Protein AF-A0A953T937-F1 (afdb_monomer)

Solvent-accessible surface area (backbone atoms only — not comparable to full-atom values): 5397 Å² total; per-residue (Å²): 135,84,82,78,78,82,71,55,71,68,59,54,51,52,51,52,52,52,53,54,49,53,54,50,53,53,53,51,51,52,52,53,51,52,53,50,51,52,51,52,50,52,48,52,51,51,51,54,50,48,54,52,48,56,36,69,71,35,79,91,43,55,70,44,80,47,78,55,95,96,44,76,46,75,46,61,60,67,74,60,75,49,78,77,88,79,82,127

Structure (mmCIF, N/CA/C/O backbone):
data_AF-A0A953T937-F1
#
_entry.id   AF-A0A953T937-F1
#
loop_
_atom_site.group_PDB
_atom_site.id
_atom_site.type_symbol
_atom_site.label_atom_id
_atom_site.label_alt_id
_atom_site.label_comp_id
_atom_site.label_asym_id
_atom_site.label_entity_id
_atom_site.label_seq_id
_atom_site.pdbx_PDB_ins_code
_atom_site.Cartn_x
_atom_site.Cartn_y
_atom_site.Cartn_z
_atom_site.occupancy
_atom_site.B_iso_or_equiv
_atom_site.auth_seq_id
_atom_site.auth_comp_id
_atom_site.auth_asym_id
_atom_site.auth_atom_id
_atom_site.pdbx_PDB_model_num
ATOM 1 N N . MET A 1 1 ? -40.451 20.670 36.065 1.00 36.09 1 MET A N 1
ATOM 2 C CA . MET A 1 1 ? -40.861 19.265 35.854 1.00 36.09 1 MET A CA 1
ATOM 3 C C . MET A 1 1 ? -39.584 18.439 35.754 1.00 36.09 1 MET A C 1
ATOM 5 O O . MET A 1 1 ? -38.944 18.449 34.714 1.00 36.09 1 MET A O 1
ATOM 9 N N . ASN A 1 2 ? -39.121 17.852 36.862 1.00 45.28 2 ASN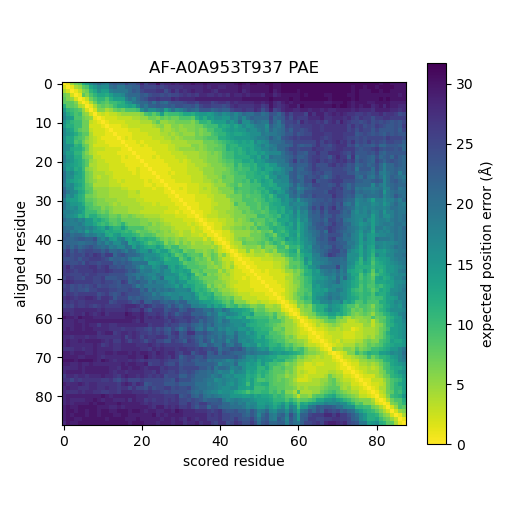 A N 1
ATOM 10 C CA . ASN A 1 2 ? -37.856 17.110 36.881 1.00 45.28 2 ASN A CA 1
ATOM 11 C C . ASN A 1 2 ? -38.125 15.662 36.473 1.00 45.28 2 ASN A C 1
ATOM 13 O O . ASN A 1 2 ? -38.613 14.870 37.279 1.00 45.28 2 ASN A O 1
ATOM 17 N N . ASN A 1 3 ? -37.816 15.322 35.220 1.00 51.66 3 ASN A N 1
ATOM 18 C CA . ASN A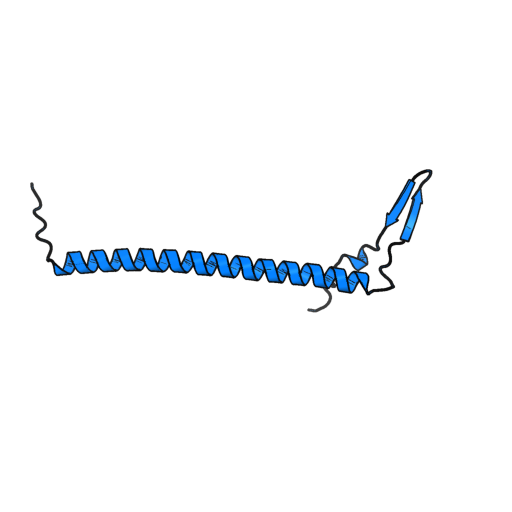 1 3 ? -37.862 13.943 34.742 1.00 51.66 3 ASN A CA 1
ATOM 19 C C . ASN A 1 3 ? -36.735 13.142 35.401 1.00 51.66 3 ASN A C 1
ATOM 21 O O . ASN A 1 3 ? -35.608 13.075 34.914 1.00 51.66 3 ASN A O 1
ATOM 25 N N . LYS A 1 4 ? -37.047 12.526 36.541 1.00 47.22 4 LYS A N 1
ATOM 26 C CA . LYS A 1 4 ? -36.188 11.540 37.191 1.00 47.22 4 LYS A CA 1
ATOM 27 C C . LYS A 1 4 ? -36.249 10.246 36.376 1.00 47.22 4 LYS A C 1
ATOM 29 O O . LYS A 1 4 ? -37.046 9.356 36.663 1.00 47.22 4 LYS A O 1
ATOM 34 N N . LEU A 1 5 ? -35.420 10.157 35.337 1.00 62.94 5 LEU A N 1
ATOM 35 C CA . LEU A 1 5 ? -35.207 8.933 34.565 1.00 62.94 5 LEU A CA 1
ATOM 36 C C . LEU A 1 5 ? -34.544 7.891 35.470 1.00 62.94 5 LEU A C 1
ATOM 38 O O . LEU A 1 5 ? -33.328 7.858 35.645 1.00 62.94 5 LEU A O 1
ATOM 42 N N . ARG A 1 6 ? -35.360 7.036 36.087 1.00 62.75 6 ARG A N 1
ATOM 43 C CA . ARG A 1 6 ? -34.890 5.857 36.814 1.00 62.75 6 ARG A CA 1
ATOM 44 C C . ARG A 1 6 ? -34.467 4.808 35.783 1.00 62.75 6 ARG A C 1
ATOM 46 O O . ARG A 1 6 ? -35.219 3.888 35.484 1.00 62.75 6 ARG A O 1
ATOM 53 N N . MET A 1 7 ? -33.286 4.982 35.192 1.00 62.59 7 MET A N 1
ATOM 54 C CA . MET A 1 7 ? -32.732 3.985 34.280 1.00 62.59 7 MET A CA 1
ATOM 55 C C . MET A 1 7 ? -32.365 2.714 35.047 1.00 62.59 7 MET A C 1
ATOM 57 O O . MET A 1 7 ? -31.697 2.758 36.082 1.00 62.59 7 MET A O 1
ATOM 61 N N . SER A 1 8 ? -32.811 1.571 34.525 1.00 77.50 8 SER A N 1
ATOM 62 C CA . SER A 1 8 ? -32.350 0.259 34.973 1.00 77.50 8 SER A CA 1
ATOM 63 C C . SER A 1 8 ? -30.836 0.168 34.779 1.00 77.50 8 SER A C 1
ATOM 65 O O . SER A 1 8 ? -30.328 0.542 33.720 1.00 77.50 8 SER A O 1
ATOM 67 N N . LYS A 1 9 ? -30.114 -0.351 35.781 1.00 79.12 9 LYS A N 1
ATOM 68 C CA . LYS A 1 9 ? -28.653 -0.548 35.723 1.00 79.12 9 LYS A CA 1
ATOM 69 C C . LYS A 1 9 ? -28.242 -1.331 34.468 1.00 79.12 9 LYS A C 1
ATOM 71 O O . LYS A 1 9 ? -27.219 -1.030 33.867 1.00 79.12 9 LYS A O 1
ATOM 76 N N . THR A 1 10 ? -29.090 -2.258 34.025 1.00 82.81 10 THR A N 1
ATOM 77 C CA . THR A 1 10 ? -28.906 -3.055 32.807 1.00 82.81 10 THR A CA 1
ATOM 78 C C . THR A 1 10 ? -28.906 -2.199 31.538 1.00 82.81 10 THR A C 1
ATOM 80 O O . THR A 1 10 ? -28.064 -2.398 30.670 1.00 82.81 10 THR A O 1
ATOM 83 N N . ASN A 1 11 ? -29.776 -1.190 31.444 1.00 82.31 11 ASN A N 1
ATOM 84 C CA . ASN A 1 11 ? -29.871 -0.327 30.259 1.00 82.31 11 ASN A CA 1
ATOM 85 C C . ASN A 1 11 ? -28.665 0.615 30.142 1.00 82.31 11 ASN A C 1
ATOM 87 O O . ASN A 1 11 ? -28.223 0.918 29.038 1.00 82.31 11 ASN A O 1
ATOM 91 N N . ILE A 1 12 ? -28.099 1.031 31.279 1.00 88.06 12 ILE A N 1
ATOM 92 C CA . ILE A 1 12 ? -26.861 1.822 31.314 1.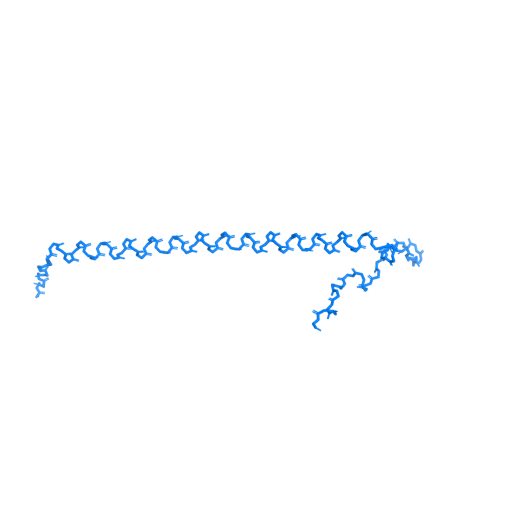00 88.06 12 ILE A CA 1
ATOM 93 C C . ILE A 1 12 ? -25.681 0.976 30.824 1.00 88.06 12 ILE A C 1
ATOM 95 O O . ILE A 1 12 ? -24.893 1.446 30.008 1.00 88.06 12 ILE A O 1
ATOM 99 N N . ILE A 1 13 ? -25.587 -0.282 31.271 1.00 90.19 13 ILE A N 1
ATOM 100 C CA . ILE A 1 13 ? -24.530 -1.214 30.847 1.00 90.19 13 ILE A CA 1
ATOM 101 C C . ILE A 1 13 ? -24.629 -1.512 29.346 1.00 90.19 13 ILE A C 1
ATOM 103 O O . ILE A 1 13 ? -23.615 -1.472 28.654 1.00 90.19 13 ILE A O 1
ATOM 107 N N . ILE A 1 14 ? -25.837 -1.754 28.828 1.00 91.00 14 ILE A N 1
ATOM 108 C CA . ILE A 1 14 ? -26.065 -1.979 27.392 1.00 91.00 14 ILE A CA 1
ATOM 109 C C . ILE A 1 14 ? -25.657 -0.743 26.581 1.00 91.00 14 ILE A C 1
ATOM 111 O O . ILE A 1 14 ? -24.966 -0.875 25.572 1.00 91.00 14 ILE A O 1
ATOM 115 N N . GLY A 1 15 ? -26.019 0.458 27.044 1.00 92.06 15 GLY A N 1
ATOM 116 C CA . GLY A 1 15 ? -25.598 1.708 26.409 1.00 92.06 15 GLY A CA 1
ATOM 117 C C . GLY A 1 15 ? -24.074 1.838 26.352 1.00 92.06 15 GLY A C 1
ATOM 118 O O . GLY A 1 15 ? -23.512 2.087 25.286 1.00 92.06 15 GLY A O 1
ATOM 119 N N . LEU A 1 16 ? -23.391 1.571 27.466 1.00 92.25 16 LEU A N 1
ATOM 120 C CA . LEU A 1 16 ? -21.928 1.590 27.546 1.00 92.25 16 LEU A CA 1
ATOM 121 C C . LEU A 1 16 ? -21.275 0.570 26.602 1.00 92.25 16 LEU A C 1
ATOM 123 O O . LEU A 1 16 ? -20.335 0.917 25.888 1.00 92.25 16 LEU A O 1
ATOM 127 N N . LEU A 1 17 ? -21.805 -0.654 26.543 1.00 93.50 17 LEU A N 1
ATOM 128 C CA . LEU A 1 17 ? -21.330 -1.695 25.628 1.00 93.50 17 LEU A CA 1
ATOM 129 C C . LEU A 1 17 ? -21.521 -1.301 24.161 1.00 93.50 17 LEU A C 1
ATOM 131 O O . LEU A 1 17 ? -20.616 -1.507 23.358 1.00 93.50 17 LEU A O 1
ATOM 135 N N . SER A 1 18 ? -22.661 -0.701 23.812 1.00 92.81 18 SER A N 1
ATOM 136 C CA . SER A 1 18 ? -22.923 -0.262 22.437 1.00 92.81 18 SER A CA 1
ATOM 137 C C . SER A 1 18 ? -21.970 0.847 21.982 1.00 92.81 18 SER A C 1
ATOM 139 O O . SER A 1 18 ? -21.439 0.785 20.876 1.00 92.81 18 SER A O 1
ATOM 141 N N . ILE A 1 19 ? -21.669 1.816 22.852 1.00 94.69 19 ILE A N 1
ATOM 142 C CA . ILE A 1 19 ? -20.693 2.875 22.562 1.00 94.69 19 ILE A CA 1
ATOM 143 C C . ILE A 1 19 ? -19.298 2.272 22.375 1.00 94.69 19 ILE A C 1
ATOM 145 O O . ILE A 1 19 ? -18.593 2.612 21.426 1.00 94.69 19 ILE A O 1
ATOM 149 N N . LEU A 1 20 ? -18.912 1.338 23.246 1.00 94.62 20 LEU A N 1
ATOM 150 C CA . LEU A 1 20 ? -17.606 0.688 23.182 1.00 94.62 20 LEU A CA 1
ATOM 151 C C . LEU A 1 20 ? -17.448 -0.156 21.907 1.00 94.62 20 LEU A C 1
ATOM 153 O O . LEU A 1 20 ? -16.379 -0.153 21.298 1.00 94.62 20 LEU A O 1
ATOM 157 N N . LEU A 1 21 ? -18.529 -0.799 21.457 1.00 95.06 21 LEU A N 1
ATOM 158 C CA . LEU A 1 21 ? -18.591 -1.517 20.183 1.00 95.06 21 LEU A CA 1
ATOM 159 C C . LEU A 1 21 ? -18.395 -0.580 18.978 1.00 95.06 21 LEU A C 1
ATOM 161 O O . LEU A 1 21 ? -17.663 -0.902 18.047 1.00 95.06 21 LEU A O 1
ATOM 165 N N . ILE A 1 22 ? -19.024 0.596 18.983 1.00 95.94 22 ILE A N 1
ATOM 166 C CA . ILE A 1 22 ? -18.887 1.563 17.881 1.00 95.94 22 ILE A CA 1
ATOM 167 C C . ILE A 1 22 ? -17.446 2.084 17.796 1.00 95.94 22 ILE A C 1
ATOM 169 O O . ILE A 1 22 ? -16.879 2.186 16.703 1.00 95.94 22 ILE A O 1
ATOM 173 N N . ILE A 1 23 ? -16.829 2.373 18.945 1.00 95.69 23 ILE A N 1
ATOM 174 C CA . ILE A 1 23 ? -15.442 2.848 19.017 1.00 95.69 23 ILE A CA 1
ATOM 175 C C . ILE A 1 23 ? -14.479 1.776 18.494 1.00 95.69 23 ILE A C 1
ATOM 177 O O . ILE A 1 23 ? -13.593 2.089 17.695 1.00 95.69 23 ILE A O 1
ATOM 181 N N . SER A 1 24 ? -14.663 0.514 18.890 1.00 93.94 24 SER A N 1
ATOM 182 C CA . SER A 1 24 ? -13.793 -0.576 18.443 1.00 93.94 24 SER A CA 1
ATOM 183 C C . SER A 1 24 ? -13.908 -0.827 16.937 1.00 93.94 24 SER A C 1
ATOM 185 O O . SER A 1 24 ? -12.884 -0.919 16.259 1.00 93.94 24 SER A O 1
ATOM 187 N N . LEU A 1 25 ? -15.125 -0.840 16.386 1.00 94.69 25 LEU A N 1
ATOM 188 C CA . LEU A 1 25 ? -15.354 -0.993 14.944 1.00 94.69 25 LEU A CA 1
ATOM 189 C C . LEU A 1 25 ? -14.727 0.146 14.134 1.00 94.69 25 LEU A C 1
ATOM 191 O O . LEU A 1 25 ? -14.102 -0.094 13.097 1.00 94.69 25 LEU A O 1
ATOM 195 N N . SER A 1 26 ? -14.846 1.379 14.626 1.00 94.06 26 SER A N 1
ATOM 196 C CA . SER A 1 26 ? -14.238 2.555 13.994 1.00 94.06 26 SER A CA 1
ATOM 197 C C . SER A 1 26 ? -12.714 2.435 13.953 1.00 94.06 26 SER A C 1
ATOM 199 O O . SER A 1 26 ? -12.091 2.660 12.915 1.00 94.06 26 SER A O 1
ATOM 201 N N . PHE A 1 27 ? -12.104 2.014 15.062 1.00 94.75 27 PHE A N 1
ATOM 202 C CA . PHE A 1 27 ? -10.658 1.837 15.158 1.00 94.75 27 PHE A CA 1
ATOM 203 C C . PHE A 1 27 ? -10.139 0.733 14.225 1.00 94.75 27 PHE A C 1
ATOM 205 O O . PHE A 1 27 ? -9.175 0.946 13.486 1.00 94.75 27 PHE A O 1
ATOM 212 N N . ILE A 1 28 ? -10.820 -0.417 14.198 1.00 93.25 28 ILE A N 1
ATOM 213 C CA . ILE A 1 28 ? -10.494 -1.534 13.299 1.00 93.25 28 ILE A CA 1
ATOM 214 C C . ILE A 1 28 ? -10.585 -1.089 11.834 1.00 93.25 28 ILE A C 1
ATOM 216 O O . ILE A 1 28 ? -9.677 -1.363 11.050 1.00 93.25 28 ILE A O 1
ATOM 220 N N . SER A 1 29 ? -11.628 -0.336 11.477 1.00 91.06 29 SER A N 1
ATOM 221 C CA . SER A 1 29 ? -11.823 0.167 10.112 1.00 91.06 29 SER A CA 1
ATOM 222 C C . SER A 1 29 ? -10.667 1.062 9.656 1.00 91.06 29 SER A C 1
ATOM 224 O O . SER A 1 29 ? -10.179 0.921 8.536 1.00 91.06 29 SER A O 1
ATOM 226 N N . VAL A 1 30 ? -10.165 1.939 10.533 1.00 91.56 30 VAL A N 1
ATOM 227 C CA . VAL A 1 30 ? -9.009 2.802 10.228 1.00 91.56 30 VAL A CA 1
ATOM 228 C C . VAL A 1 30 ? -7.734 1.986 10.008 1.00 91.56 30 VAL A C 1
ATOM 230 O O . VAL A 1 30 ? -6.959 2.302 9.102 1.00 91.56 30 VAL A O 1
ATOM 233 N N . ILE A 1 31 ? -7.503 0.940 10.805 1.00 90.94 31 ILE A N 1
ATOM 234 C CA . ILE A 1 31 ? -6.332 0.065 10.648 1.00 90.94 31 ILE A CA 1
ATOM 235 C C . ILE A 1 31 ? -6.392 -0.682 9.315 1.00 90.94 31 ILE A C 1
ATOM 237 O O . ILE A 1 31 ? -5.419 -0.661 8.558 1.00 90.94 31 ILE A O 1
ATOM 241 N N . ILE A 1 32 ? -7.538 -1.291 9.001 1.00 89.62 32 ILE A N 1
ATOM 242 C CA . ILE A 1 32 ? -7.738 -2.016 7.741 1.00 89.62 32 ILE A CA 1
ATOM 243 C C . ILE A 1 32 ? -7.549 -1.069 6.554 1.00 89.62 32 ILE A C 1
ATOM 245 O O . ILE A 1 32 ? -6.829 -1.405 5.612 1.00 89.62 32 ILE A O 1
ATOM 249 N N . TRP A 1 33 ? -8.120 0.136 6.617 1.00 86.69 33 TRP A N 1
ATOM 250 C CA . TRP A 1 33 ? -7.972 1.143 5.568 1.00 86.69 33 TRP A CA 1
ATOM 251 C C . TRP A 1 33 ? -6.510 1.541 5.339 1.00 86.69 33 TRP A C 1
ATOM 253 O O . TRP A 1 33 ? -6.045 1.571 4.200 1.00 86.69 33 TRP A O 1
ATOM 263 N N . ARG A 1 34 ? -5.751 1.807 6.410 1.00 83.62 34 ARG A N 1
ATOM 264 C CA . ARG A 1 34 ? -4.325 2.165 6.309 1.00 83.62 34 ARG A CA 1
ATOM 265 C C . ARG A 1 34 ? -3.485 1.030 5.730 1.00 83.62 34 ARG A C 1
ATOM 267 O O . ARG A 1 34 ? -2.669 1.284 4.849 1.00 83.62 34 ARG A O 1
ATOM 274 N N . ASN A 1 35 ? -3.708 -0.204 6.176 1.00 79.12 35 ASN A N 1
ATOM 275 C CA . ASN A 1 35 ? -2.977 -1.365 5.667 1.00 79.12 35 ASN A CA 1
ATOM 276 C C . ASN A 1 35 ? -3.300 -1.633 4.196 1.00 79.12 35 ASN A C 1
ATOM 278 O O . ASN A 1 35 ? -2.391 -1.874 3.409 1.00 79.12 35 ASN A O 1
ATOM 282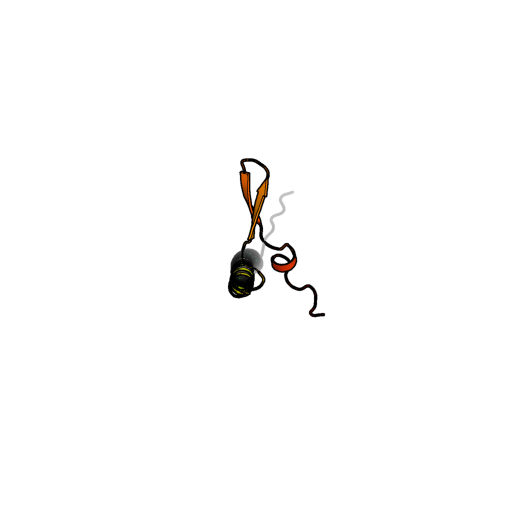 N N . THR A 1 36 ? -4.570 -1.507 3.812 1.00 80.44 36 THR A N 1
ATOM 283 C CA . THR A 1 36 ? -5.005 -1.664 2.419 1.00 80.44 36 THR A CA 1
ATOM 284 C C . THR A 1 36 ? -4.390 -0.586 1.536 1.00 80.44 36 THR A C 1
ATOM 286 O O . THR A 1 36 ? -3.828 -0.899 0.492 1.00 80.44 36 THR A O 1
ATOM 289 N N . LYS A 1 37 ? -4.409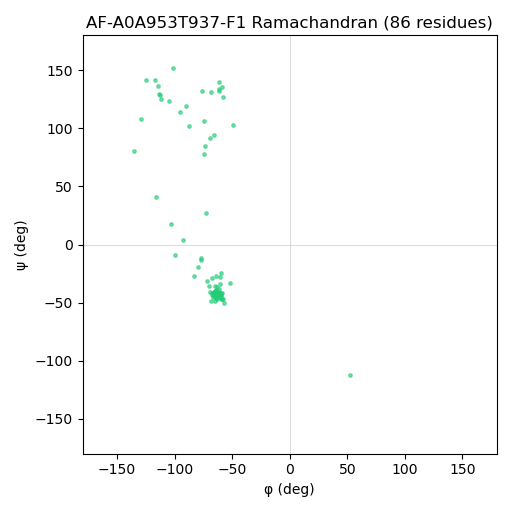 0.679 1.975 1.00 76.44 37 LYS A N 1
ATOM 290 C CA . LYS A 1 37 ? -3.760 1.779 1.253 1.00 76.44 37 LYS A CA 1
ATOM 291 C C . LYS A 1 37 ? -2.266 1.514 1.063 1.00 76.44 37 LYS A C 1
ATOM 293 O O . LYS A 1 37 ? -1.767 1.670 -0.044 1.00 76.44 37 LYS A O 1
ATOM 298 N N . ASN A 1 38 ? -1.562 1.103 2.115 1.00 72.75 38 ASN A N 1
ATOM 299 C CA . ASN A 1 38 ? -0.128 0.823 2.034 1.00 72.75 38 ASN A CA 1
ATOM 300 C C . ASN A 1 38 ? 0.172 -0.357 1.102 1.00 72.75 38 ASN A C 1
ATOM 302 O O . ASN A 1 38 ? 1.117 -0.278 0.329 1.00 72.75 38 ASN A O 1
ATOM 306 N N . PHE A 1 39 ? -0.655 -1.404 1.135 1.00 73.69 39 PHE A N 1
ATOM 307 C CA . PHE A 1 39 ? -0.532 -2.569 0.262 1.00 73.69 39 PHE A CA 1
ATOM 308 C C . PHE A 1 39 ? -0.803 -2.235 -1.213 1.00 73.69 39 PHE A C 1
ATOM 310 O O . PHE A 1 39 ? -0.071 -2.670 -2.098 1.00 73.69 39 PHE A O 1
ATOM 317 N N . LEU A 1 40 ? -1.826 -1.423 -1.493 1.00 68.88 40 LEU A N 1
ATOM 318 C CA . LEU A 1 40 ? -2.116 -0.950 -2.850 1.00 68.88 40 LEU A CA 1
ATOM 319 C C . LEU A 1 40 ? -0.998 -0.045 -3.375 1.00 68.88 40 LEU A C 1
ATOM 321 O O . LEU A 1 40 ? -0.573 -0.192 -4.516 1.00 68.88 40 LEU A O 1
ATOM 325 N N . ILE A 1 41 ? -0.480 0.850 -2.531 1.00 69.19 41 ILE A N 1
ATOM 326 C CA . ILE A 1 41 ? 0.649 1.712 -2.885 1.00 69.19 41 ILE A CA 1
ATOM 327 C C . ILE A 1 41 ? 1.899 0.872 -3.159 1.00 69.19 41 ILE A C 1
ATOM 329 O O . ILE A 1 41 ? 2.538 1.077 -4.185 1.00 69.19 41 ILE A O 1
ATOM 333 N N . SER A 1 42 ? 2.241 -0.095 -2.301 1.00 68.69 42 SER A N 1
ATOM 334 C CA . SER A 1 42 ? 3.421 -0.940 -2.518 1.00 68.69 42 SER A CA 1
ATOM 335 C C . SER A 1 42 ? 3.313 -1.780 -3.789 1.00 68.69 42 SER A C 1
ATOM 337 O O . SER A 1 42 ? 4.310 -1.945 -4.482 1.00 68.69 42 SER A O 1
ATOM 339 N N . GLN A 1 43 ? 2.116 -2.271 -4.124 1.00 67.69 43 GLN A N 1
ATOM 340 C CA . GLN A 1 43 ? 1.888 -2.968 -5.392 1.00 67.69 43 GLN A CA 1
ATOM 341 C C . GLN A 1 43 ? 2.007 -2.034 -6.600 1.00 67.69 43 GLN A C 1
ATOM 343 O O . GLN A 1 43 ? 2.637 -2.405 -7.583 1.00 67.69 43 GLN A O 1
ATOM 348 N N . GLY A 1 44 ? 1.476 -0.811 -6.514 1.00 65.06 44 GLY A N 1
ATOM 349 C CA . GLY A 1 44 ? 1.638 0.190 -7.571 1.00 65.06 44 GLY A CA 1
ATOM 350 C C . GLY A 1 44 ? 3.103 0.570 -7.800 1.00 65.06 44 GLY A C 1
ATOM 351 O O . GLY A 1 44 ? 3.542 0.657 -8.942 1.00 65.06 44 GLY A O 1
ATOM 352 N N . TYR A 1 45 ? 3.888 0.723 -6.729 1.00 66.25 45 TYR A N 1
ATOM 353 C CA . TYR A 1 45 ? 5.334 0.936 -6.841 1.00 66.25 45 TYR A CA 1
ATOM 354 C C . TYR A 1 45 ? 6.053 -0.272 -7.444 1.00 66.25 45 TYR A C 1
ATOM 356 O O . TYR A 1 45 ? 6.918 -0.084 -8.292 1.00 66.25 45 TYR A O 1
ATOM 364 N N . ALA A 1 46 ? 5.696 -1.495 -7.047 1.00 68.62 46 ALA A N 1
ATOM 365 C CA . ALA A 1 46 ? 6.283 -2.704 -7.622 1.00 68.62 46 ALA A CA 1
ATOM 366 C C . ALA A 1 46 ? 5.989 -2.820 -9.127 1.00 68.62 46 ALA A C 1
ATOM 368 O O . ALA A 1 46 ? 6.891 -3.129 -9.896 1.00 68.62 46 ALA A O 1
ATOM 369 N N . MET A 1 47 ? 4.764 -2.500 -9.549 1.00 72.31 47 MET A N 1
ATOM 370 C CA . MET A 1 47 ? 4.365 -2.489 -10.958 1.00 72.31 47 MET A CA 1
ATOM 371 C C . MET A 1 47 ? 5.094 -1.398 -11.750 1.00 72.31 47 MET A C 1
ATOM 373 O O . MET A 1 47 ? 5.636 -1.673 -12.811 1.00 72.31 47 MET A O 1
ATOM 377 N N . ALA A 1 48 ? 5.187 -0.179 -11.212 1.00 70.62 48 ALA A N 1
ATOM 378 C CA . ALA A 1 48 ? 5.933 0.899 -11.858 1.00 70.62 48 ALA A CA 1
ATOM 379 C C . ALA A 1 48 ? 7.425 0.560 -12.009 1.00 70.62 48 ALA A C 1
ATOM 381 O O . ALA A 1 48 ? 8.026 0.873 -13.031 1.00 70.62 48 ALA A O 1
ATOM 382 N N . VAL A 1 49 ? 8.021 -0.094 -11.008 1.00 72.81 49 VAL A N 1
ATOM 383 C CA . VAL A 1 49 ? 9.412 -0.559 -11.078 1.00 72.81 49 VAL A CA 1
ATOM 384 C C . VAL A 1 49 ? 9.564 -1.706 -12.081 1.00 72.81 49 VAL A C 1
ATOM 386 O O . VAL A 1 49 ? 10.528 -1.680 -12.835 1.00 72.81 49 VAL A O 1
ATOM 389 N N . SER A 1 50 ? 8.623 -2.656 -12.139 1.00 74.38 50 SER A N 1
ATOM 390 C CA . SER A 1 50 ? 8.621 -3.728 -13.150 1.00 74.38 50 SER A CA 1
ATOM 391 C C . SER A 1 50 ? 8.614 -3.150 -14.559 1.00 74.38 50 SER A C 1
ATOM 393 O O . SER A 1 50 ? 9.514 -3.446 -15.329 1.00 74.38 50 SER A O 1
ATOM 395 N N . ASN A 1 51 ? 7.702 -2.219 -14.849 1.00 70.12 51 ASN A N 1
ATOM 396 C CA . ASN A 1 51 ? 7.603 -1.606 -16.174 1.00 70.12 51 ASN A CA 1
ATOM 397 C C . ASN A 1 51 ? 8.888 -0.857 -16.570 1.00 70.12 51 ASN A C 1
ATOM 399 O O . ASN A 1 51 ? 9.253 -0.830 -17.740 1.00 70.12 51 ASN A O 1
ATOM 403 N N . LEU A 1 52 ? 9.587 -0.244 -15.605 1.00 67.50 52 LEU A N 1
ATOM 404 C CA . LEU A 1 52 ? 10.882 0.396 -15.858 1.00 67.50 52 LEU A CA 1
ATOM 405 C C . LEU A 1 52 ? 11.996 -0.620 -16.134 1.00 67.50 52 LEU A C 1
ATOM 407 O O . LEU A 1 52 ? 12.887 -0.322 -16.924 1.00 67.50 52 LEU A O 1
ATOM 411 N N . ILE A 1 53 ? 11.971 -1.780 -15.474 1.00 72.50 53 ILE A N 1
ATOM 412 C CA . ILE A 1 53 ? 12.918 -2.873 -15.727 1.00 72.50 53 ILE A CA 1
ATOM 413 C C . ILE A 1 53 ? 12.653 -3.468 -17.110 1.00 72.50 53 ILE A C 1
ATOM 415 O O . ILE A 1 53 ? 13.584 -3.546 -17.903 1.00 72.50 53 ILE A O 1
ATOM 419 N N . ASP A 1 54 ? 11.398 -3.780 -17.433 1.00 73.31 54 ASP A N 1
ATOM 420 C CA . ASP A 1 54 ? 11.001 -4.338 -18.730 1.00 73.31 54 ASP A CA 1
ATOM 421 C C . ASP A 1 54 ? 11.381 -3.384 -19.881 1.00 73.31 54 ASP A C 1
ATOM 423 O O . ASP A 1 54 ? 11.947 -3.800 -20.892 1.00 73.31 54 ASP A O 1
ATOM 427 N N . ALA A 1 55 ? 11.172 -2.075 -19.698 1.00 65.69 55 ALA A N 1
ATOM 428 C CA . ALA A 1 55 ? 11.604 -1.058 -20.657 1.00 65.69 55 ALA A CA 1
ATOM 429 C C . ALA A 1 55 ? 13.137 -0.917 -20.756 1.00 65.69 55 ALA A C 1
ATOM 431 O O . ALA A 1 55 ? 13.643 -0.530 -21.807 1.00 65.69 55 ALA A O 1
ATOM 432 N N . ALA A 1 56 ? 13.880 -1.205 -19.682 1.00 65.56 56 ALA A N 1
ATOM 433 C CA . ALA A 1 56 ? 15.342 -1.141 -19.665 1.00 65.56 56 ALA A CA 1
ATOM 434 C C . ALA A 1 56 ? 16.012 -2.404 -20.232 1.00 65.56 56 ALA A C 1
ATOM 436 O O . ALA A 1 56 ? 17.134 -2.317 -20.732 1.00 65.56 56 ALA A O 1
ATOM 437 N N . GLU A 1 57 ? 15.352 -3.561 -20.147 1.00 70.38 57 GLU A N 1
ATOM 438 C CA . GLU A 1 57 ? 15.797 -4.817 -20.767 1.00 70.38 57 GLU A CA 1
ATOM 439 C C . GLU A 1 57 ? 15.474 -4.875 -22.266 1.00 70.38 57 GLU A C 1
ATOM 441 O O . GLU A 1 57 ? 16.098 -5.639 -23.002 1.00 70.38 57 GLU A O 1
ATOM 446 N N . ASN A 1 58 ? 14.541 -4.046 -22.742 1.00 69.12 58 ASN A N 1
ATOM 447 C CA . ASN A 1 58 ? 14.236 -3.938 -24.160 1.00 69.12 58 ASN A CA 1
ATOM 448 C C . ASN A 1 58 ? 15.344 -3.171 -24.912 1.00 69.12 58 ASN A C 1
ATOM 450 O O . ASN A 1 58 ? 15.454 -1.946 -24.819 1.00 69.12 58 ASN A O 1
ATOM 454 N N . GLU A 1 59 ? 16.152 -3.897 -25.692 1.00 64.88 59 GLU A N 1
ATOM 455 C CA . GLU A 1 59 ? 17.243 -3.339 -26.507 1.00 64.88 59 GLU A CA 1
ATOM 456 C C . GLU A 1 59 ? 16.752 -2.313 -27.550 1.00 64.88 59 GLU A C 1
ATOM 458 O O . GLU A 1 59 ? 17.506 -1.408 -27.916 1.00 64.88 59 GLU A O 1
ATOM 463 N N . ASP A 1 60 ? 15.480 -2.387 -27.964 1.00 68.62 60 ASP A N 1
ATOM 464 C CA . ASP A 1 60 ? 14.857 -1.432 -28.892 1.00 68.62 60 ASP A CA 1
ATOM 465 C C . ASP A 1 60 ? 14.474 -0.097 -28.217 1.00 68.62 60 ASP A C 1
ATOM 467 O O . ASP A 1 60 ? 14.176 0.890 -28.895 1.00 68.62 60 ASP A O 1
ATOM 471 N N . CYS A 1 61 ? 14.515 -0.034 -26.881 1.00 70.56 61 CYS A N 1
ATOM 472 C CA . CYS A 1 61 ? 14.171 1.138 -26.071 1.00 70.56 61 CYS A CA 1
ATOM 473 C C . CYS A 1 61 ? 15.393 1.887 -25.516 1.00 70.56 61 CYS A C 1
ATOM 475 O O . CYS A 1 61 ? 15.273 2.713 -24.604 1.00 70.56 61 CYS A O 1
ATOM 477 N N . ALA A 1 62 ? 16.576 1.643 -26.085 1.00 72.25 62 ALA A N 1
ATOM 478 C CA . ALA A 1 62 ? 17.792 2.348 -25.709 1.00 72.25 62 ALA A CA 1
ATOM 479 C C . ALA A 1 62 ? 17.679 3.870 -25.972 1.00 72.25 62 ALA A C 1
ATOM 481 O O . ALA A 1 62 ? 17.159 4.292 -27.012 1.00 72.25 62 ALA A O 1
ATOM 482 N N . PRO A 1 63 ? 18.201 4.726 -25.072 1.00 76.06 63 PRO A N 1
ATOM 483 C CA . PRO A 1 63 ? 18.250 6.162 -25.312 1.00 76.06 63 PRO A CA 1
ATOM 484 C C . PRO A 1 63 ? 19.096 6.477 -26.548 1.00 76.06 63 PRO A C 1
ATOM 486 O O . PRO A 1 63 ? 20.222 5.992 -26.673 1.00 76.06 63 PRO A O 1
ATOM 489 N N . PHE A 1 64 ? 18.592 7.340 -27.431 1.00 81.44 64 PHE A N 1
ATOM 490 C CA . PHE A 1 64 ? 19.335 7.807 -28.599 1.00 81.44 64 PHE A CA 1
ATOM 491 C C . PHE A 1 64 ? 19.623 9.312 -28.500 1.00 81.44 64 PHE A C 1
ATOM 493 O O . PHE A 1 64 ? 18.759 10.100 -28.095 1.00 81.44 64 PHE A O 1
ATOM 500 N N . PRO A 1 65 ? 20.846 9.754 -28.836 1.00 81.56 65 PRO A N 1
ATOM 501 C CA . PRO A 1 65 ? 21.195 11.163 -28.780 1.00 81.56 65 PRO A CA 1
ATOM 502 C C . PRO A 1 65 ? 20.591 11.920 -29.969 1.00 81.56 65 PRO A C 1
ATOM 504 O O . PRO A 1 65 ? 20.741 11.520 -31.123 1.00 81.56 65 PRO A O 1
ATOM 507 N N . VAL A 1 66 ? 19.953 13.056 -29.689 1.00 82.75 66 VAL A N 1
ATOM 508 C CA . VAL A 1 66 ? 19.548 14.041 -30.695 1.00 82.75 66 VAL A CA 1
ATOM 509 C C . VAL A 1 66 ? 20.355 15.313 -30.495 1.00 82.75 66 VAL A C 1
ATOM 511 O O . VAL A 1 66 ? 20.426 15.872 -29.397 1.00 82.75 66 VAL A O 1
ATOM 514 N N . HIS A 1 67 ? 20.961 15.768 -31.587 1.00 85.50 67 HIS A N 1
ATOM 515 C CA . HIS A 1 67 ? 21.783 16.966 -31.623 1.00 85.50 67 HIS A CA 1
ATOM 516 C C . HIS A 1 67 ? 21.017 18.103 -32.299 1.00 85.50 67 HIS A C 1
ATOM 518 O O . HIS A 1 67 ? 20.590 17.972 -33.446 1.00 85.50 67 HIS A O 1
ATOM 524 N N . LEU A 1 68 ? 20.870 19.222 -31.590 1.00 82.50 68 LEU A N 1
ATOM 525 C CA . LEU A 1 68 ? 20.327 20.466 -32.124 1.00 82.50 68 LEU A CA 1
ATOM 526 C C . LEU A 1 68 ? 21.288 21.610 -31.781 1.00 82.50 68 LEU A C 1
ATOM 528 O O . LEU A 1 68 ? 21.395 22.014 -30.623 1.00 82.50 68 LEU A O 1
ATOM 532 N N . GLU A 1 69 ? 21.983 22.115 -32.801 1.00 85.00 69 GLU A N 1
ATOM 533 C CA . GLU A 1 69 ? 23.000 23.171 -32.685 1.00 85.00 69 GLU A CA 1
ATOM 534 C C . GLU A 1 69 ? 24.070 22.831 -31.626 1.00 85.00 69 GLU A C 1
ATOM 536 O O . GLU A 1 69 ? 24.836 21.888 -31.811 1.00 85.00 69 GLU A O 1
ATOM 541 N N . GLU A 1 70 ? 24.121 23.564 -30.510 1.00 84.19 70 GLU A N 1
ATOM 542 C CA . GLU A 1 70 ? 25.075 23.351 -29.409 1.00 84.19 70 GLU A CA 1
ATOM 543 C C . GLU A 1 70 ? 24.537 22.431 -28.297 1.00 84.19 70 GLU A C 1
ATOM 545 O O . GLU A 1 70 ? 25.186 22.248 -27.264 1.00 84.19 70 GLU A O 1
ATOM 550 N N . ARG A 1 71 ? 23.334 21.862 -28.457 1.00 72.62 71 ARG A N 1
ATOM 551 C CA . ARG A 1 71 ? 22.682 21.041 -27.428 1.00 72.62 71 ARG A CA 1
ATOM 552 C C . ARG A 1 71 ? 22.564 19.591 -27.874 1.00 72.62 71 ARG A C 1
ATOM 554 O O . ARG A 1 71 ? 22.055 19.287 -28.948 1.00 72.62 71 ARG A O 1
ATOM 561 N N . SER A 1 72 ? 22.998 18.690 -26.999 1.00 80.62 72 SER A N 1
ATOM 562 C CA . SER A 1 72 ? 22.776 17.252 -27.123 1.00 80.62 72 SER A CA 1
ATOM 563 C C . SER A 1 72 ? 21.821 16.813 -26.023 1.00 80.62 72 SER A C 1
ATOM 565 O O . SER A 1 72 ? 22.098 17.047 -24.846 1.00 80.62 72 SER A O 1
ATOM 567 N N . VAL A 1 73 ? 20.718 16.169 -26.391 1.00 81.88 73 VAL A N 1
ATOM 568 C CA . VAL A 1 73 ? 19.768 15.570 -25.443 1.00 81.88 73 VAL A CA 1
ATOM 569 C C . VAL A 1 73 ? 19.574 14.097 -25.786 1.00 81.88 73 VAL A C 1
ATOM 571 O O . VAL A 1 73 ? 19.569 13.735 -26.958 1.00 81.88 73 VAL A O 1
ATOM 574 N N . GLN A 1 74 ? 19.459 13.238 -24.774 1.00 81.62 74 GLN A N 1
ATOM 575 C CA . GLN A 1 74 ? 19.136 11.825 -24.978 1.00 81.62 74 GLN A CA 1
ATOM 576 C C . GLN A 1 74 ? 17.618 11.671 -24.942 1.00 81.62 74 GLN A C 1
ATOM 578 O O . GLN A 1 74 ? 16.992 12.036 -23.945 1.00 81.62 74 GLN A O 1
ATOM 583 N N . LEU A 1 75 ? 17.038 11.193 -26.039 1.00 76.12 75 LEU A N 1
ATOM 584 C CA . LEU A 1 75 ? 15.609 10.922 -26.151 1.00 76.12 75 LEU A CA 1
ATOM 585 C C . LEU A 1 75 ? 15.361 9.419 -26.005 1.00 76.12 75 LEU A C 1
ATOM 587 O O . LE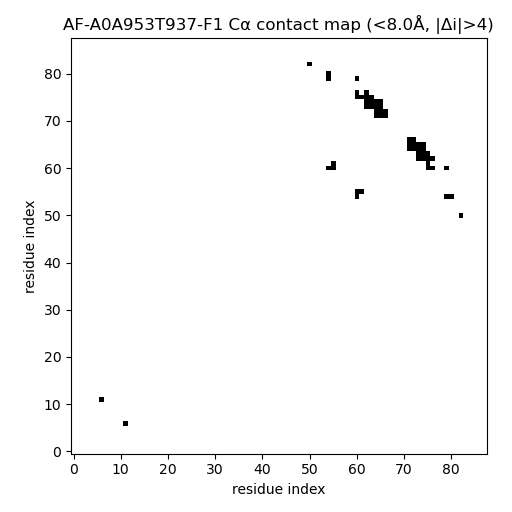U A 1 75 ? 16.221 8.605 -26.330 1.00 76.12 75 LEU A O 1
ATOM 591 N N . ILE A 1 76 ? 14.178 9.065 -25.513 1.00 78.00 76 ILE A N 1
ATOM 592 C CA . ILE A 1 76 ? 13.672 7.690 -25.442 1.00 78.00 76 ILE A CA 1
ATOM 593 C C . ILE A 1 76 ? 12.421 7.646 -26.321 1.00 78.00 76 ILE A C 1
ATOM 595 O O . ILE A 1 76 ? 11.670 8.628 -26.351 1.00 78.00 76 ILE A O 1
ATOM 599 N N . ASN A 1 77 ? 12.209 6.552 -27.060 1.00 76.31 77 ASN A N 1
ATOM 600 C CA . ASN A 1 77 ? 10.992 6.400 -27.855 1.00 76.31 77 ASN A CA 1
ATOM 601 C C . ASN A 1 77 ? 9.763 6.409 -26.924 1.00 76.31 77 ASN A C 1
ATOM 603 O O . ASN A 1 77 ? 9.741 5.724 -25.905 1.00 76.31 77 ASN A O 1
ATOM 607 N N . ILE A 1 78 ? 8.747 7.202 -27.264 1.00 73.62 78 ILE A N 1
ATOM 608 C CA . ILE A 1 78 ? 7.523 7.330 -26.468 1.00 73.62 78 ILE A CA 1
ATOM 609 C C . ILE A 1 78 ? 6.734 6.018 -26.404 1.00 73.62 78 ILE A C 1
ATOM 611 O O . ILE A 1 78 ? 6.070 5.757 -25.401 1.00 73.62 78 ILE A O 1
ATOM 615 N N . ASP A 1 79 ? 6.882 5.164 -27.418 1.00 73.06 79 ASP A N 1
ATOM 616 C CA . ASP A 1 79 ? 6.286 3.828 -27.444 1.00 73.06 79 ASP A CA 1
ATOM 617 C C . ASP A 1 79 ? 6.798 2.964 -26.275 1.00 73.06 79 ASP A C 1
ATOM 619 O O . ASP A 1 79 ? 6.059 2.150 -25.742 1.00 73.06 79 ASP A O 1
ATOM 623 N N . CYS A 1 80 ? 8.015 3.222 -25.781 1.00 70.50 80 CYS A N 1
ATOM 624 C CA . CYS A 1 80 ? 8.605 2.527 -24.631 1.00 70.50 80 CYS A CA 1
ATOM 625 C C . CYS A 1 80 ? 8.067 2.992 -23.269 1.00 70.50 80 CYS A C 1
ATOM 627 O O . CYS A 1 80 ? 8.356 2.378 -22.244 1.00 70.50 80 CYS A O 1
ATOM 629 N N . LEU A 1 81 ? 7.353 4.119 -23.222 1.00 65.81 81 LEU A N 1
ATOM 630 C CA . LEU A 1 81 ? 6.817 4.696 -21.983 1.00 65.81 81 LEU A CA 1
ATOM 631 C C . LEU A 1 81 ? 5.338 4.368 -21.779 1.00 65.81 81 LEU A C 1
ATOM 633 O O . LEU A 1 81 ? 4.789 4.653 -20.711 1.00 65.81 81 LEU A O 1
ATOM 637 N N 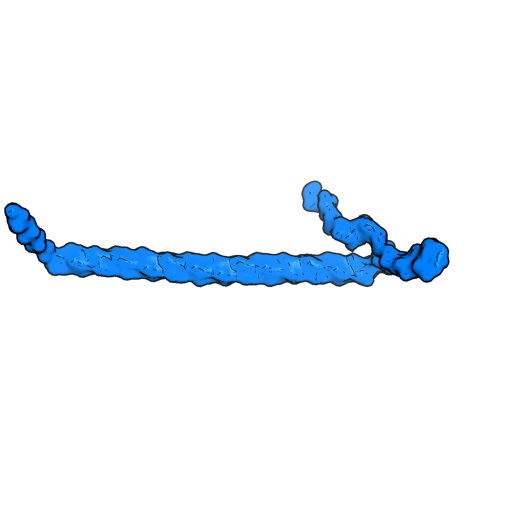. THR A 1 82 ? 4.695 3.799 -22.794 1.00 60.28 82 THR A N 1
ATOM 638 C CA . THR A 1 82 ? 3.282 3.453 -22.748 1.00 60.28 82 THR A CA 1
ATOM 639 C C . THR A 1 82 ? 3.197 1.986 -22.343 1.00 60.28 82 THR A C 1
ATOM 641 O O . THR A 1 82 ? 3.684 1.146 -23.092 1.00 60.28 82 THR A O 1
ATOM 644 N N . PRO A 1 83 ? 2.651 1.640 -21.161 1.00 57.12 83 PRO A N 1
ATOM 645 C CA . PRO A 1 83 ? 2.343 0.244 -20.883 1.00 57.12 83 PRO A CA 1
ATOM 646 C C . PRO A 1 83 ? 1.380 -0.211 -21.976 1.00 57.12 83 PRO A C 1
ATOM 648 O O . PRO A 1 83 ? 0.391 0.484 -22.212 1.00 57.12 83 PRO A O 1
ATOM 651 N N . ASP A 1 84 ? 1.698 -1.307 -22.665 1.00 57.72 84 ASP A N 1
ATOM 652 C CA . ASP A 1 84 ? 0.861 -1.847 -23.731 1.00 57.72 84 ASP A CA 1
ATOM 653 C C . ASP A 1 84 ? -0.589 -1.954 -23.233 1.00 57.72 84 ASP A C 1
ATOM 655 O O . ASP A 1 84 ? -0.960 -2.869 -22.501 1.00 57.72 84 ASP A O 1
ATOM 659 N N . GLU A 1 85 ? -1.449 -1.023 -23.654 1.00 53.91 85 GLU A N 1
ATOM 660 C CA . GLU A 1 85 ? -2.908 -1.104 -23.499 1.00 53.91 85 GLU A CA 1
ATOM 661 C C . GLU A 1 85 ? -3.499 -2.159 -24.463 1.00 53.91 85 GLU A C 1
ATOM 663 O O . GLU A 1 85 ? -4.652 -2.076 -24.882 1.00 53.91 85 GLU A O 1
ATOM 668 N N . ALA A 1 86 ? -2.702 -3.166 -24.826 1.00 48.41 86 ALA A N 1
ATOM 669 C CA . ALA A 1 86 ? -3.008 -4.211 -25.788 1.00 48.41 86 ALA A CA 1
ATOM 670 C C . ALA A 1 86 ? -3.041 -5.605 -25.138 1.00 48.41 86 ALA A C 1
ATOM 672 O O . ALA A 1 86 ? -2.612 -6.577 -25.743 1.00 48.41 86 ALA A O 1
ATOM 673 N N . GLU A 1 87 ? -3.606 -5.719 -23.935 1.00 43.19 87 GLU A N 1
ATOM 674 C CA . GLU A 1 87 ? -4.201 -6.976 -23.459 1.00 43.19 87 GLU A CA 1
ATOM 675 C C . GLU A 1 87 ? -5.569 -6.699 -22.802 1.00 43.19 87 GLU A C 1
ATOM 677 O O . GLU A 1 87 ? -5.706 -6.622 -21.579 1.00 43.19 87 GLU A O 1
ATOM 682 N N . ILE A 1 88 ? -6.599 -6.538 -23.646 1.00 41.31 88 ILE A N 1
ATOM 683 C CA . ILE A 1 88 ? -8.001 -6.870 -23.330 1.00 41.31 88 ILE A CA 1
ATOM 684 C C . ILE A 1 88 ? -8.460 -7.924 -24.333 1.00 41.31 88 ILE A C 1
ATOM 686 O O . ILE A 1 88 ? -8.290 -7.674 -25.549 1.00 41.31 88 ILE A O 1
#

Radius of gyration: 30.09 Å; Cα contacts (8 Å, |Δi|>4): 28; chains: 1; bounding box: 66×30×70 Å

Secondary structure (DSSP, 8-state):
--------HHHHHHHHHHHHHHHHHHHHHHHHHHHHHHHHHHHHHHHHHHHHHHHHH-GGG--EEEEETTEEEEE--GGGGS------

pLDDT: mean 75.44, std 13.95, range [36.09, 95.94]

Mean predicted aligned error: 15.84 Å

Foldseek 3Di:
DDPPPPDDPVVVVVVVVVVVVVVVVVVVVVVVVVVVVVVVVVVVVVVVVVLVVVLVPPPQQDWDWDDDPPDID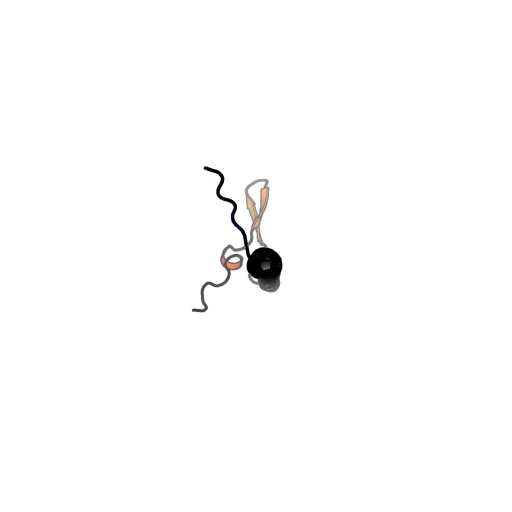TDTPVVSVDDPPPDD

Sequence (88 aa):
MNNKLRMSKTNIIIGLLSILLIISLSFISVIIWRNTKNFLISQGYAMAVSNLIDAAENEDCAPFPVHLEERSVQLINIDCLTPDEAEI

Nearest PDB structures (foldseek):
  2zdi-assembly1_B-2  TM=4.706E-01  e=1.495E+00  Pyrococcus horikoshii
  2zdi-assembly1_A-2  TM=4.720E-01  e=3.884E+00  Pyrococcus horikoshii
  2zqm-assembly1_A  TM=4.969E-01  e=4.451E+00  Thermococcus sp. JCM 11816
  1fxk-assembly1_B 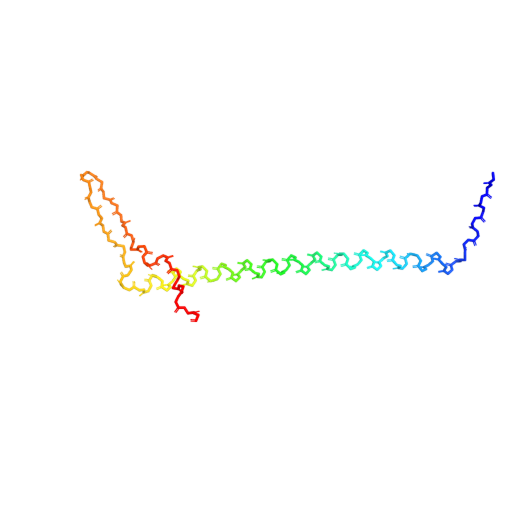 TM=4.214E-01  e=3.389E+00  Methanothermobacter thermautotrophicus
  6nr8-assembly1_4  TM=4.371E-01  e=4.765E+00  Homo sapiens